Protein AF-A0A662PCK5-F1 (afdb_monomer)

Foldseek 3Di:
DFAAAADAVDAFFKWWKWKDQPPPPDIDTFDIDGNNDGDPDDDDDDTDCVVVPPGDMDMDIDTGRPDDPPPPTPGDDDDPDDDDDDD

Sequence (87 aa):
WWQIEHGFGSDWDRMEVYVSTNGGASWTMIWRRDSDDPDMNWHEESVDLTPYTGNNVMIRFSFDTVDGLYNNYEGWYVDDVYVDVSQ

Structure (mmCIF, N/CA/C/O backbone):
data_AF-A0A662PCK5-F1
#
_entry.id   AF-A0A662PCK5-F1
#
loop_
_atom_site.group_PDB
_atom_site.id
_atom_site.type_symbol
_atom_site.label_atom_id
_atom_site.label_alt_id
_atom_site.label_comp_id
_atom_site.label_asym_id
_atom_site.label_entity_id
_atom_site.label_seq_id
_atom_site.pdbx_PDB_ins_code
_atom_site.Cartn_x
_atom_site.Cartn_y
_atom_site.Cartn_z
_atom_site.occupancy
_atom_site.B_iso_or_equiv
_atom_site.auth_seq_id
_atom_site.auth_comp_id
_atom_site.auth_asym_id
_atom_site.auth_atom_id
_atom_site.pdbx_PDB_model_num
ATOM 1 N N . TRP A 1 1 ? 7.122 -9.604 -0.973 1.00 96.75 1 TRP A N 1
ATOM 2 C CA . TRP A 1 1 ? 8.310 -9.630 -1.848 1.00 96.75 1 TRP A CA 1
ATOM 3 C C . TRP A 1 1 ? 8.120 -8.611 -2.939 1.00 96.75 1 TRP A C 1
ATOM 5 O O . TRP A 1 1 ? 6.975 -8.437 -3.352 1.00 96.75 1 TRP A O 1
ATOM 15 N N . TRP A 1 2 ? 9.174 -7.949 -3.406 1.00 96.38 2 TRP A N 1
ATOM 16 C CA . TRP A 1 2 ? 9.048 -7.079 -4.571 1.00 96.38 2 TRP A CA 1
ATOM 17 C C . TRP A 1 2 ? 10.236 -7.170 -5.518 1.00 96.38 2 TRP A C 1
ATOM 19 O O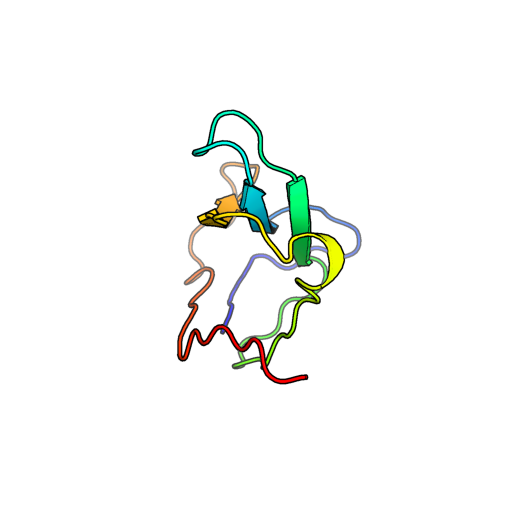 . TRP A 1 2 ? 11.379 -7.356 -5.125 1.00 96.38 2 TRP A O 1
ATOM 29 N N . GLN A 1 3 ? 9.954 -7.005 -6.800 1.00 95.88 3 GLN A N 1
ATOM 30 C CA . GLN A 1 3 ? 10.952 -6.676 -7.798 1.00 95.88 3 GLN A CA 1
ATOM 31 C C . GLN A 1 3 ? 10.363 -5.570 -8.653 1.00 95.88 3 GLN A C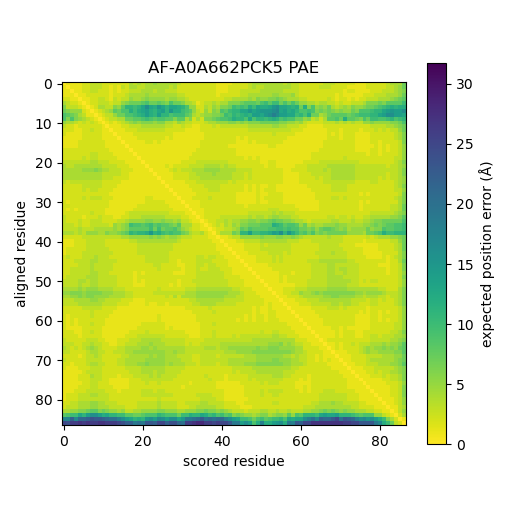 1
ATOM 33 O O . GLN A 1 3 ? 9.345 -5.759 -9.316 1.00 95.88 3 GLN A O 1
ATOM 38 N N . ILE A 1 4 ? 11.025 -4.426 -8.599 1.00 94.94 4 ILE A N 1
ATOM 39 C CA . ILE A 1 4 ? 10.580 -3.153 -9.150 1.00 94.94 4 ILE A CA 1
ATOM 40 C C . ILE A 1 4 ? 11.730 -2.513 -9.927 1.00 94.94 4 ILE A C 1
ATOM 42 O O . ILE A 1 4 ? 12.897 -2.891 -9.752 1.00 94.94 4 ILE A O 1
ATOM 46 N N . GLU A 1 5 ? 11.409 -1.546 -10.775 1.00 94.38 5 GLU A N 1
ATOM 47 C CA . GLU A 1 5 ? 12.376 -0.630 -11.355 1.00 94.38 5 GLU A CA 1
ATOM 48 C C . GLU A 1 5 ? 13.203 0.019 -10.241 1.00 94.38 5 GLU A C 1
ATOM 50 O O . GLU A 1 5 ? 12.685 0.411 -9.199 1.00 94.38 5 GLU A O 1
ATOM 55 N N . HIS A 1 6 ? 14.512 0.134 -10.465 1.00 91.94 6 HIS A N 1
ATOM 56 C CA . HIS A 1 6 ? 15.397 0.849 -9.557 1.00 91.94 6 HIS A CA 1
ATOM 57 C C . HIS A 1 6 ? 15.697 2.242 -10.101 1.00 91.94 6 HIS A C 1
ATOM 59 O O . HIS A 1 6 ? 16.317 2.381 -11.160 1.00 91.94 6 HIS A O 1
ATOM 65 N N . GLY A 1 7 ? 15.358 3.265 -9.325 1.00 88.44 7 GLY A N 1
ATOM 66 C CA . GLY A 1 7 ? 15.743 4.638 -9.609 1.00 88.44 7 GLY A CA 1
ATOM 67 C C . GLY A 1 7 ? 16.022 5.414 -8.331 1.00 88.44 7 GLY A C 1
ATOM 68 O O . GLY A 1 7 ? 15.104 5.744 -7.587 1.00 88.44 7 GLY A O 1
ATOM 69 N N . PHE A 1 8 ? 17.283 5.776 -8.101 1.00 82.00 8 PHE A N 1
ATOM 70 C CA . PHE A 1 8 ? 17.638 6.579 -6.932 1.00 82.00 8 PHE A CA 1
ATOM 71 C C . PHE A 1 8 ? 16.934 7.942 -6.941 1.00 82.00 8 PHE A C 1
ATOM 73 O O . PHE A 1 8 ? 17.077 8.708 -7.901 1.00 82.00 8 PHE A O 1
ATOM 80 N N . GLY A 1 9 ? 16.212 8.261 -5.867 1.00 83.62 9 GLY A N 1
ATOM 81 C CA . GLY A 1 9 ? 15.440 9.502 -5.737 1.00 83.62 9 GLY A CA 1
ATOM 82 C C . GLY A 1 9 ? 14.313 9.647 -6.764 1.00 83.62 9 GLY A C 1
ATOM 83 O O . GLY A 1 9 ? 13.925 10.771 -7.098 1.00 83.62 9 GLY A O 1
ATOM 84 N N . SER A 1 10 ? 13.838 8.527 -7.303 1.00 87.81 10 SER A N 1
ATOM 85 C CA . SER A 1 10 ? 12.672 8.471 -8.179 1.00 87.81 10 SER A CA 1
ATOM 86 C C . SER A 1 10 ? 11.410 8.089 -7.409 1.00 87.81 10 SER A C 1
ATOM 88 O O . SER A 1 10 ? 11.426 8.014 -6.186 1.00 87.81 10 SER A O 1
ATOM 90 N N . ASP A 1 11 ? 10.295 7.941 -8.120 1.00 92.19 11 ASP A N 1
ATOM 91 C CA . ASP A 1 11 ? 8.990 7.702 -7.510 1.00 92.19 11 ASP A CA 1
ATOM 92 C C . ASP A 1 11 ? 8.107 6.803 -8.393 1.00 92.19 11 ASP A C 1
ATOM 94 O O . ASP A 1 11 ? 6.910 7.054 -8.556 1.00 92.19 11 ASP A O 1
ATOM 98 N N . TRP A 1 12 ? 8.740 5.820 -9.033 1.00 95.44 12 TRP A N 1
ATOM 99 C CA . TRP A 1 12 ? 8.125 4.809 -9.893 1.00 95.44 12 TRP A CA 1
ATOM 100 C C . TRP A 1 12 ? 7.809 3.552 -9.081 1.00 95.44 12 TRP A C 1
ATOM 102 O O . TRP A 1 12 ? 8.216 3.439 -7.924 1.00 95.44 12 TRP A O 1
ATOM 112 N N . ASP A 1 13 ? 7.060 2.622 -9.675 1.00 96.25 13 ASP A N 1
ATOM 113 C CA . ASP A 1 13 ? 6.711 1.333 -9.060 1.00 96.25 13 ASP A CA 1
ATOM 114 C C . ASP A 1 13 ? 6.275 1.449 -7.591 1.00 96.25 13 ASP A C 1
ATOM 116 O O . ASP A 1 13 ? 6.774 0.784 -6.678 1.00 96.25 13 ASP A O 1
ATOM 120 N N . ARG A 1 14 ? 5.315 2.346 -7.365 1.00 97.38 14 ARG A N 1
ATOM 121 C CA . ARG A 1 14 ? 4.798 2.684 -6.045 1.00 97.38 14 ARG A CA 1
ATOM 122 C C . ARG A 1 14 ? 4.007 1.516 -5.486 1.00 97.38 14 ARG A C 1
ATOM 124 O O . ARG A 1 14 ? 2.998 1.107 -6.060 1.00 97.38 14 ARG A O 1
ATOM 131 N N . MET A 1 15 ? 4.421 1.043 -4.321 1.00 97.56 15 MET A N 1
ATOM 132 C CA . MET A 1 15 ? 3.697 0.089 -3.491 1.00 97.56 15 MET A CA 1
ATOM 133 C C . MET A 1 15 ? 3.086 0.852 -2.326 1.00 97.56 15 MET A C 1
ATOM 135 O O . MET A 1 15 ? 3.792 1.385 -1.473 1.00 97.56 15 MET A O 1
ATOM 139 N N . GLU A 1 16 ? 1.764 0.930 -2.284 1.00 98.50 16 GLU A N 1
ATOM 140 C CA . GLU A 1 16 ? 1.055 1.786 -1.339 1.00 98.50 16 GLU A CA 1
ATOM 141 C C . GLU A 1 16 ? -0.066 1.016 -0.646 1.00 98.50 16 GLU A C 1
ATOM 143 O O . GLU A 1 16 ? -0.822 0.266 -1.273 1.00 98.50 16 GLU A O 1
ATOM 148 N N . VAL A 1 17 ? -0.208 1.234 0.662 1.00 98.62 17 VAL A N 1
ATOM 149 C CA . VAL A 1 17 ? -1.332 0.713 1.446 1.00 98.62 17 VAL A CA 1
ATOM 150 C C . VAL A 1 17 ? -2.193 1.870 1.912 1.00 98.62 17 VAL A C 1
ATOM 152 O O . VAL A 1 17 ? -1.707 2.852 2.478 1.00 98.62 17 VAL A O 1
ATOM 155 N N . TYR A 1 18 ? -3.497 1.723 1.711 1.00 98.81 18 TYR A N 1
ATOM 156 C CA . TYR A 1 18 ? -4.499 2.692 2.117 1.00 98.81 18 TYR A CA 1
ATOM 157 C C . TYR A 1 18 ? -5.529 2.073 3.054 1.00 98.81 18 TYR A C 1
ATOM 159 O O . TYR A 1 18 ? -5.878 0.898 2.928 1.00 98.81 18 TYR A O 1
ATOM 167 N N . VAL A 1 19 ? -6.093 2.907 3.923 1.00 98.62 19 VAL A N 1
ATOM 168 C CA . VAL A 1 19 ? -7.225 2.572 4.790 1.00 98.62 19 VAL A CA 1
ATOM 169 C C . VAL A 1 19 ? -8.427 3.461 4.495 1.00 98.62 19 VAL A C 1
ATOM 171 O O . VAL A 1 19 ? -8.291 4.651 4.205 1.00 98.62 19 VAL A O 1
ATOM 174 N N . SER A 1 20 ? -9.621 2.887 4.591 1.00 98.62 20 SER A N 1
ATOM 175 C CA . SER A 1 20 ? -10.888 3.614 4.580 1.00 98.62 20 SER A CA 1
ATOM 176 C C . SER A 1 20 ? -11.731 3.232 5.789 1.00 98.62 20 SER A C 1
ATOM 178 O O . SER A 1 20 ? -11.863 2.052 6.099 1.00 98.62 20 SER A O 1
ATOM 180 N N . THR A 1 21 ? -12.341 4.224 6.437 1.00 98.31 21 THR A N 1
ATOM 181 C CA . THR A 1 21 ? -13.293 4.048 7.552 1.00 98.31 21 THR A CA 1
ATOM 182 C C . THR A 1 21 ? -14.737 4.382 7.166 1.00 98.31 21 THR A C 1
ATOM 184 O O . THR A 1 21 ? -15.631 4.365 8.007 1.00 98.31 21 THR A O 1
ATOM 187 N N . ASN A 1 22 ? -14.991 4.700 5.893 1.00 97.88 22 ASN A N 1
ATOM 188 C CA . ASN A 1 22 ? -16.292 5.155 5.394 1.00 97.88 22 ASN A CA 1
ATOM 189 C C . ASN A 1 22 ? -16.770 4.350 4.175 1.00 97.88 22 ASN A C 1
ATOM 191 O O . ASN A 1 22 ? -17.353 4.900 3.241 1.00 97.88 22 ASN A O 1
ATOM 195 N N . GLY A 1 23 ? -16.506 3.041 4.178 1.00 97.38 23 GLY A N 1
ATOM 196 C CA . GLY A 1 23 ? -16.962 2.131 3.123 1.00 97.38 23 GLY A CA 1
ATOM 197 C C . GLY A 1 23 ? -16.313 2.391 1.762 1.00 97.38 23 GLY A C 1
ATOM 198 O O . GLY A 1 23 ? -16.935 2.151 0.730 1.00 97.38 23 GLY A O 1
ATOM 199 N N . GLY A 1 24 ? -15.088 2.920 1.746 1.00 98.06 24 GLY A N 1
ATOM 200 C CA . GLY A 1 24 ? -14.329 3.176 0.526 1.00 98.06 24 GLY A CA 1
ATOM 201 C C . GLY A 1 24 ? -14.630 4.509 -0.160 1.00 98.06 24 GLY A C 1
ATOM 202 O O . GLY A 1 24 ? -14.118 4.729 -1.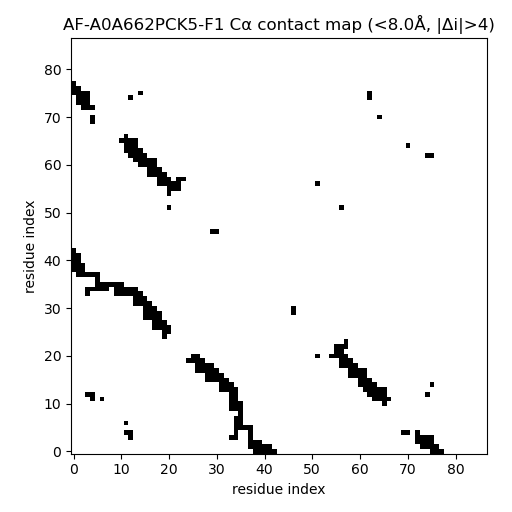258 1.00 98.06 24 GLY A O 1
ATOM 203 N N . ALA A 1 25 ? -15.415 5.401 0.458 1.00 98.25 25 ALA A N 1
ATOM 204 C CA . ALA A 1 25 ? -15.704 6.727 -0.094 1.00 98.25 25 ALA A CA 1
ATOM 205 C C . ALA A 1 25 ? -14.470 7.649 -0.091 1.00 98.25 25 ALA A C 1
ATOM 207 O O . ALA A 1 25 ? -14.283 8.436 -1.017 1.00 98.25 25 ALA A O 1
ATOM 208 N N . SER A 1 26 ? -13.605 7.529 0.918 1.00 98.31 26 SER A N 1
ATOM 209 C CA . SER A 1 26 ? -12.281 8.156 0.948 1.00 98.31 26 SER A CA 1
ATOM 210 C C . SER A 1 26 ? -11.230 7.199 1.501 1.00 98.31 26 SER A C 1
ATOM 212 O O . SER A 1 26 ? -11.554 6.272 2.246 1.00 98.31 26 SER A O 1
ATOM 214 N N . TRP A 1 27 ? -9.971 7.450 1.145 1.00 98.62 27 TRP A N 1
ATOM 215 C CA . TRP A 1 27 ? -8.830 6.600 1.472 1.00 98.62 27 TRP A CA 1
ATOM 216 C C . TRP A 1 27 ? -7.678 7.450 2.001 1.00 98.62 27 TRP A C 1
ATOM 218 O O . TRP A 1 27 ? -7.366 8.490 1.424 1.00 98.62 27 TRP A O 1
ATOM 228 N N . THR A 1 28 ? -7.047 6.989 3.075 1.00 98.56 28 THR A N 1
ATOM 229 C CA . THR A 1 28 ? -5.841 7.585 3.660 1.00 98.56 28 THR A CA 1
ATOM 230 C C . THR A 1 28 ? -4.681 6.625 3.444 1.00 98.56 28 THR A C 1
ATOM 232 O O . THR A 1 28 ? -4.802 5.451 3.788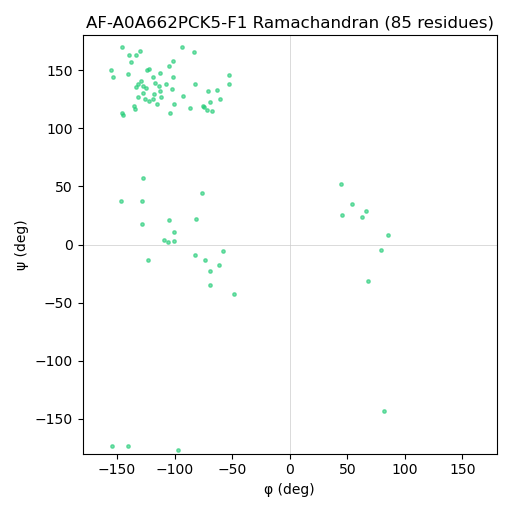 1.00 98.56 28 THR A O 1
ATOM 235 N N . MET A 1 29 ? -3.572 7.095 2.872 1.00 98.56 29 MET A N 1
ATOM 236 C CA . MET A 1 29 ? -2.354 6.292 2.738 1.00 98.56 29 MET A CA 1
ATOM 237 C C . MET A 1 29 ? -1.710 6.106 4.113 1.00 98.56 29 MET A C 1
ATOM 239 O O . MET A 1 29 ? -1.558 7.073 4.859 1.0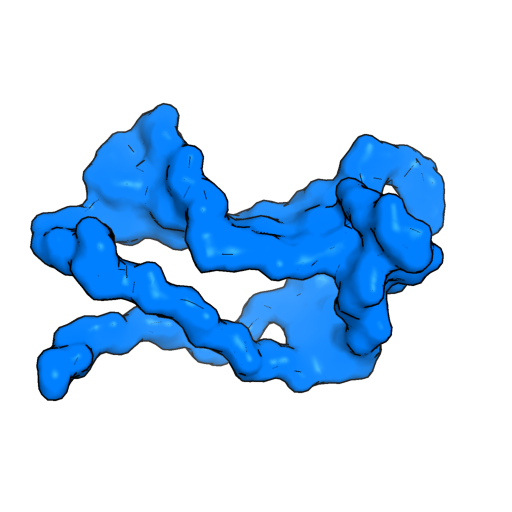0 98.56 29 MET A O 1
ATOM 243 N N . ILE A 1 30 ? -1.352 4.870 4.444 1.00 98.19 30 ILE A N 1
ATOM 244 C CA . ILE A 1 30 ? -0.792 4.487 5.749 1.00 98.19 30 ILE A CA 1
ATOM 245 C C . ILE A 1 30 ? 0.569 3.798 5.642 1.00 98.19 30 ILE A C 1
ATOM 247 O O . ILE A 1 30 ? 1.262 3.682 6.646 1.00 98.19 30 ILE A O 1
ATOM 251 N N . TRP A 1 31 ? 0.973 3.380 4.442 1.00 98.06 31 TRP A N 1
ATOM 252 C CA . TRP A 1 31 ? 2.302 2.837 4.173 1.00 98.06 31 TRP A CA 1
ATOM 253 C C . TRP A 1 31 ? 2.668 3.028 2.701 1.00 98.06 31 TRP A C 1
ATOM 255 O O . TRP A 1 31 ? 1.777 3.038 1.843 1.00 98.06 31 TRP A O 1
ATOM 265 N N . ARG A 1 32 ? 3.969 3.176 2.428 1.00 97.06 32 ARG A N 1
ATOM 266 C CA . ARG A 1 32 ? 4.520 3.327 1.080 1.00 97.06 32 ARG A CA 1
ATOM 267 C C . ARG A 1 32 ? 5.967 2.840 0.972 1.00 97.06 32 ARG A C 1
ATOM 269 O O . ARG A 1 32 ? 6.774 3.074 1.880 1.00 97.06 32 ARG A O 1
ATOM 276 N N . ARG A 1 33 ? 6.274 2.255 -0.184 1.00 95.81 33 ARG A N 1
ATOM 277 C CA . ARG A 1 33 ? 7.607 2.072 -0.777 1.00 95.81 33 ARG A CA 1
ATOM 278 C C . ARG A 1 33 ? 7.536 2.333 -2.283 1.00 95.81 33 ARG A C 1
ATOM 280 O O . ARG A 1 33 ? 6.445 2.356 -2.850 1.00 95.81 33 ARG A O 1
ATOM 287 N N . ASP A 1 34 ? 8.681 2.546 -2.908 1.00 95.75 34 ASP A N 1
ATOM 288 C CA . ASP A 1 34 ? 8.813 2.866 -4.330 1.00 95.75 34 ASP A CA 1
ATOM 289 C C . ASP A 1 34 ? 10.192 2.424 -4.853 1.00 95.75 34 ASP A C 1
ATOM 291 O O . ASP A 1 34 ? 10.954 1.751 -4.151 1.00 95.75 34 ASP A O 1
ATOM 295 N N . SER A 1 35 ? 10.493 2.777 -6.100 1.00 94.38 35 SER A N 1
ATOM 296 C CA . SER A 1 35 ? 11.710 2.438 -6.846 1.00 94.38 35 SER A CA 1
ATOM 297 C C . SER A 1 35 ? 13.041 2.887 -6.221 1.00 94.38 35 SER A C 1
ATOM 299 O O . SER A 1 35 ? 14.097 2.536 -6.759 1.00 94.38 35 SER A O 1
ATOM 301 N N . ASP A 1 36 ? 13.038 3.640 -5.115 1.00 92.50 36 ASP A N 1
ATOM 302 C CA . ASP A 1 36 ? 14.245 3.965 -4.333 1.00 92.50 36 ASP A CA 1
ATOM 303 C C . ASP A 1 36 ? 14.649 2.837 -3.356 1.00 92.50 36 ASP A C 1
ATOM 305 O O . ASP A 1 36 ? 15.742 2.870 -2.792 1.00 92.50 36 ASP A O 1
ATOM 309 N N . ASP A 1 37 ? 13.801 1.814 -3.179 1.00 88.00 37 ASP A N 1
ATOM 310 C CA . ASP A 1 37 ? 14.024 0.676 -2.269 1.00 88.00 37 ASP A CA 1
ATOM 311 C C . ASP A 1 37 ? 13.858 -0.694 -2.970 1.00 88.00 37 ASP A C 1
ATOM 313 O O . ASP A 1 37 ? 13.012 -1.508 -2.582 1.00 88.00 37 ASP A O 1
ATOM 317 N N . PRO A 1 38 ? 14.609 -0.989 -4.051 1.00 85.81 38 PRO A N 1
ATOM 318 C CA . PRO A 1 38 ? 14.502 -2.276 -4.725 1.00 85.81 38 PRO A CA 1
ATOM 319 C C . PRO A 1 38 ? 15.188 -3.372 -3.908 1.00 85.81 38 PRO A C 1
ATOM 321 O O . PRO A 1 38 ? 16.408 -3.373 -3.727 1.00 85.81 38 PRO A O 1
ATOM 324 N N . ASP A 1 39 ? 14.420 -4.373 -3.493 1.00 83.19 39 ASP A N 1
ATOM 325 C CA . ASP A 1 39 ? 14.967 -5.526 -2.796 1.00 83.19 39 ASP A CA 1
ATOM 326 C C . ASP A 1 39 ? 14.181 -6.786 -3.172 1.00 83.19 39 ASP A C 1
ATOM 328 O O . ASP A 1 39 ? 13.001 -6.927 -2.870 1.00 83.19 39 ASP A O 1
ATOM 332 N N . MET A 1 40 ? 14.845 -7.709 -3.876 1.00 95.19 40 MET A N 1
ATOM 333 C CA . MET A 1 40 ? 14.261 -8.951 -4.404 1.00 95.19 40 MET A CA 1
ATOM 334 C C . MET A 1 40 ? 14.059 -10.010 -3.308 1.00 95.19 40 MET A C 1
ATOM 336 O O . MET A 1 40 ? 14.370 -11.191 -3.498 1.00 95.19 40 MET A O 1
ATOM 340 N N . ASN A 1 41 ? 13.546 -9.597 -2.153 1.00 96.75 41 ASN A N 1
ATOM 341 C CA . ASN A 1 41 ? 13.369 -10.399 -0.952 1.00 96.75 41 ASN A CA 1
ATOM 342 C C . ASN A 1 41 ? 11.950 -10.265 -0.389 1.00 96.75 41 ASN A C 1
ATOM 344 O O . ASN A 1 41 ? 11.152 -9.431 -0.808 1.00 96.75 41 ASN A O 1
ATOM 348 N N . TRP A 1 42 ? 11.591 -11.155 0.538 1.00 97.44 42 TRP A N 1
ATOM 349 C CA . TRP A 1 42 ? 10.386 -10.994 1.350 1.00 97.44 42 TRP A CA 1
ATOM 350 C C . TRP A 1 42 ? 10.679 -10.065 2.523 1.00 97.44 42 TRP A C 1
ATOM 352 O O . TRP A 1 42 ? 11.712 -10.198 3.173 1.00 97.44 42 TRP A O 1
ATOM 362 N N . HIS A 1 43 ? 9.734 -9.173 2.808 1.00 96.31 43 HIS A N 1
ATOM 363 C CA . HIS A 1 43 ? 9.816 -8.221 3.905 1.00 96.31 43 HIS A CA 1
ATOM 364 C C . HIS A 1 43 ? 8.585 -8.376 4.781 1.00 96.31 43 HIS A C 1
ATOM 366 O O . HIS A 1 43 ? 7.466 -8.476 4.272 1.00 96.31 43 HIS A O 1
ATOM 372 N N . GLU A 1 44 ? 8.812 -8.400 6.089 1.00 96.62 44 GLU 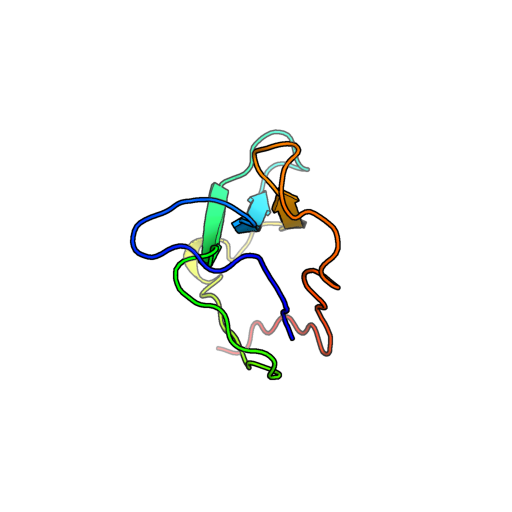A N 1
ATOM 373 C CA . GLU A 1 44 ? 7.750 -8.287 7.076 1.00 96.62 44 GLU A CA 1
ATOM 374 C C . GLU A 1 44 ? 7.499 -6.800 7.332 1.00 96.62 44 GLU A C 1
ATOM 376 O O . GLU A 1 44 ? 8.387 -6.076 7.781 1.00 96.62 44 GLU A O 1
ATOM 381 N N . GLU A 1 45 ? 6.290 -6.346 7.016 1.00 95.75 45 GLU A N 1
ATOM 382 C CA . GLU A 1 45 ? 5.875 -4.955 7.174 1.00 95.75 45 GLU A CA 1
ATOM 383 C C . GLU A 1 45 ? 4.733 -4.878 8.186 1.00 95.75 45 GLU A C 1
ATOM 385 O O . GLU A 1 45 ? 3.822 -5.707 8.187 1.00 95.75 45 GLU A O 1
ATOM 390 N N . SER A 1 46 ? 4.771 -3.860 9.047 1.00 96.12 46 SER A N 1
ATOM 391 C CA . SER A 1 46 ? 3.727 -3.607 10.041 1.00 96.12 46 SER A CA 1
ATOM 392 C C . SER A 1 46 ? 3.261 -2.159 9.966 1.00 96.12 46 SER A C 1
ATOM 394 O O . SER A 1 46 ? 4.052 -1.239 9.754 1.00 96.12 46 SER A O 1
ATOM 396 N N . VAL A 1 47 ? 1.952 -1.956 10.116 1.00 96.19 4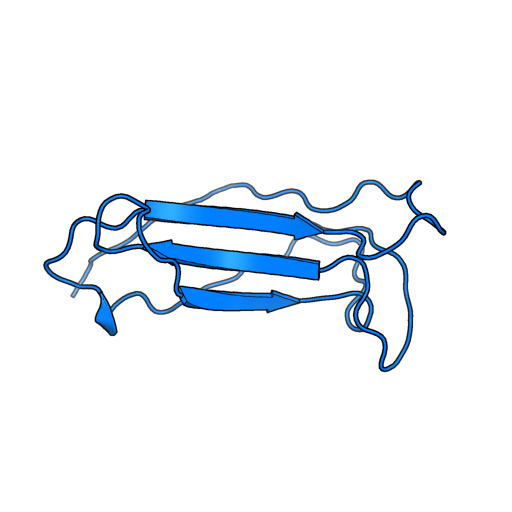7 VAL A N 1
ATOM 397 C CA . VAL A 1 47 ? 1.320 -0.636 10.046 1.00 96.19 47 VAL A CA 1
ATOM 398 C C . VAL A 1 47 ? 0.399 -0.471 11.243 1.00 96.19 47 VAL A C 1
ATOM 400 O O . VAL A 1 47 ? -0.462 -1.314 11.488 1.00 96.19 47 VAL A O 1
ATOM 403 N N . ASP A 1 48 ? 0.572 0.621 11.987 1.00 95.00 48 ASP A N 1
ATOM 404 C CA . ASP A 1 48 ? -0.268 0.913 13.145 1.00 95.00 48 ASP A CA 1
ATOM 405 C C . ASP A 1 48 ? -1.682 1.324 12.709 1.00 95.00 48 ASP A C 1
ATOM 407 O O . ASP A 1 48 ? -1.893 2.361 12.072 1.00 95.00 48 ASP A O 1
ATOM 411 N N . LEU A 1 49 ? -2.667 0.505 13.081 1.00 96.00 49 LEU A N 1
ATOM 412 C CA . LEU A 1 49 ? -4.085 0.766 12.845 1.00 96.00 49 LEU A CA 1
ATOM 413 C C . LEU A 1 49 ? -4.815 1.309 14.084 1.00 96.00 49 LEU A C 1
ATOM 415 O O . LEU A 1 49 ? -6.020 1.566 14.007 1.00 96.00 49 LEU A O 1
ATOM 419 N N . THR A 1 50 ? -4.116 1.550 15.199 1.00 95.44 50 THR A N 1
ATOM 420 C CA . THR A 1 50 ? -4.684 2.104 16.442 1.00 95.44 50 THR A CA 1
ATOM 421 C C . THR A 1 50 ? -5.547 3.353 16.211 1.00 95.44 50 THR A C 1
ATOM 423 O O . THR A 1 50 ? -6.653 3.410 16.765 1.00 95.44 50 THR A O 1
ATOM 426 N N . PRO A 1 51 ? -5.154 4.323 15.351 1.00 95.81 51 PRO A N 1
ATOM 427 C CA . PRO A 1 51 ? -5.972 5.509 15.078 1.00 95.81 51 PRO A CA 1
ATOM 428 C C . PRO A 1 51 ? -7.353 5.218 14.469 1.00 95.81 51 PRO A C 1
ATOM 430 O O . PRO A 1 51 ? -8.225 6.085 14.489 1.00 95.81 51 PRO A O 1
ATOM 433 N N . TYR A 1 52 ? -7.561 4.019 13.921 1.00 95.06 52 TYR A N 1
ATOM 434 C CA . TYR A 1 52 ? -8.791 3.615 13.236 1.00 95.06 52 TYR A CA 1
ATOM 435 C C . TYR A 1 52 ? -9.658 2.656 14.060 1.00 95.06 52 TYR A C 1
ATOM 437 O O . TYR A 1 52 ? -10.723 2.241 13.594 1.00 95.06 52 TYR A O 1
ATOM 445 N N . THR A 1 53 ? -9.248 2.331 15.289 1.00 93.69 53 THR A N 1
ATOM 446 C CA . THR A 1 53 ? -10.006 1.474 16.212 1.00 93.69 53 THR A CA 1
ATOM 447 C C . THR A 1 53 ? -11.448 1.958 16.409 1.00 93.69 53 THR A C 1
ATOM 449 O O . THR A 1 53 ? -11.754 3.149 16.355 1.00 93.69 53 THR A O 1
ATOM 452 N N . GLY A 1 54 ? -12.372 1.010 16.583 1.00 93.62 54 GLY A N 1
ATOM 453 C CA . GLY A 1 54 ? -13.809 1.290 16.696 1.00 93.62 54 GLY A CA 1
ATOM 454 C C . GLY A 1 54 ? -14.532 1.552 15.367 1.00 93.62 54 GLY A C 1
ATOM 455 O O . GLY A 1 54 ? -15.758 1.656 15.370 1.00 93.62 54 GLY A O 1
ATOM 456 N N . ASN A 1 55 ? -13.817 1.608 14.238 1.00 94.88 55 ASN A N 1
ATOM 457 C CA . ASN A 1 55 ? -14.408 1.708 12.902 1.00 94.88 55 ASN A CA 1
ATOM 458 C C . ASN A 1 55 ? -14.333 0.371 12.158 1.00 94.88 55 ASN A C 1
ATOM 460 O O . ASN A 1 55 ? -13.412 -0.418 12.358 1.00 94.88 55 ASN A O 1
ATOM 464 N N . ASN A 1 56 ? -15.260 0.159 11.221 1.00 95.56 56 ASN A N 1
ATOM 465 C CA . ASN A 1 56 ? -15.066 -0.847 10.181 1.00 95.56 56 ASN A CA 1
ATOM 466 C C . ASN A 1 56 ? -14.049 -0.305 9.176 1.00 95.56 56 ASN A C 1
ATOM 468 O O . ASN A 1 56 ? -14.298 0.724 8.544 1.00 95.56 56 ASN A O 1
ATOM 472 N N . VAL A 1 57 ? -12.921 -0.996 9.034 1.00 96.38 57 VAL A N 1
ATOM 473 C CA . VAL A 1 57 ? -11.854 -0.603 8.112 1.00 96.38 57 VAL A CA 1
ATOM 474 C C . VAL A 1 57 ? -11.894 -1.428 6.831 1.00 96.38 57 VAL A C 1
ATOM 476 O O . VAL A 1 57 ? -12.192 -2.621 6.845 1.00 96.38 57 VAL A O 1
ATOM 479 N N . MET A 1 58 ? -11.561 -0.791 5.714 1.00 98.19 58 MET A N 1
ATOM 480 C CA . MET A 1 58 ? -11.166 -1.462 4.479 1.00 98.19 58 MET A CA 1
ATOM 481 C C . MET A 1 58 ? -9.700 -1.153 4.213 1.00 98.19 58 MET A C 1
ATOM 483 O O . MET A 1 58 ? -9.293 0.002 4.339 1.00 98.19 58 MET A O 1
ATOM 487 N N . ILE A 1 59 ? -8.937 -2.165 3.813 1.00 98.19 59 ILE A N 1
ATOM 488 C CA . ILE A 1 59 ? -7.534 -2.029 3.418 1.00 98.19 59 ILE A CA 1
ATOM 489 C C . ILE A 1 59 ? -7.436 -2.184 1.901 1.00 98.19 59 ILE A C 1
ATOM 491 O O . ILE A 1 59 ? -8.099 -3.041 1.313 1.00 98.19 59 ILE A O 1
ATOM 495 N N . ARG A 1 60 ? -6.628 -1.340 1.262 1.00 98.50 60 ARG A N 1
ATOM 496 C CA . ARG A 1 60 ? -6.318 -1.408 -0.168 1.00 98.50 60 ARG A CA 1
ATOM 497 C C . ARG A 1 60 ? -4.812 -1.464 -0.344 1.00 98.50 60 ARG A C 1
ATOM 499 O O . ARG A 1 60 ? -4.120 -0.550 0.086 1.00 98.50 60 ARG A O 1
ATOM 506 N N . PHE A 1 61 ? -4.361 -2.490 -1.047 1.00 98.44 61 PHE A N 1
ATOM 507 C CA . PHE A 1 61 ? -3.017 -2.589 -1.596 1.00 98.44 61 PHE A CA 1
ATOM 508 C C . PHE A 1 61 ? -3.058 -2.035 -3.022 1.00 98.44 61 PHE A C 1
ATOM 510 O O . PHE A 1 61 ? -3.937 -2.411 -3.801 1.00 98.44 61 PHE A O 1
ATOM 517 N N . SER A 1 62 ? -2.171 -1.099 -3.340 1.00 98.31 62 SER A N 1
ATOM 518 C CA . SER A 1 62 ? -2.090 -0.441 -4.642 1.00 98.31 62 SER A CA 1
ATOM 519 C C . SER A 1 62 ? -0.671 -0.554 -5.171 1.00 98.31 62 SER A C 1
ATOM 521 O O . SER A 1 62 ? 0.273 -0.228 -4.457 1.00 98.31 62 SER A O 1
ATOM 523 N N . PHE A 1 63 ? -0.547 -1.000 -6.416 1.00 97.81 63 PHE A N 1
ATOM 524 C CA . PHE A 1 63 ?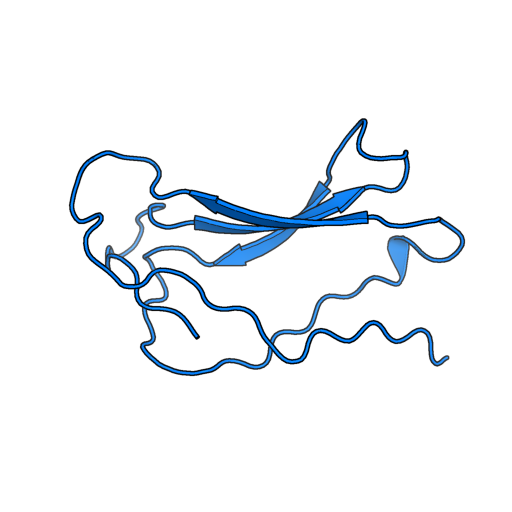 0.702 -0.974 -7.162 1.00 97.81 63 PHE A CA 1
ATOM 525 C C . PHE A 1 63 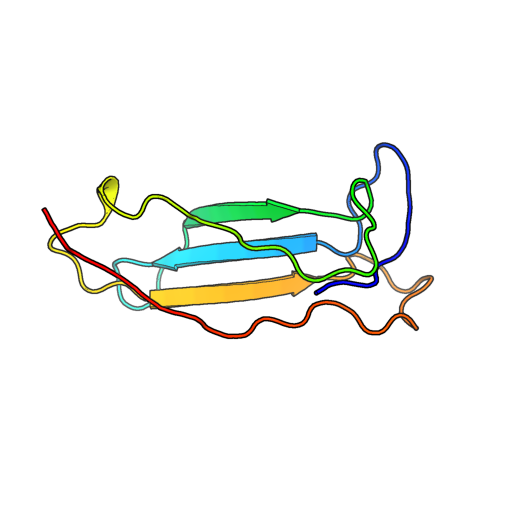? 0.502 -0.108 -8.404 1.00 97.81 63 PHE A C 1
ATOM 527 O O . PHE A 1 63 ? -0.449 -0.338 -9.157 1.00 97.81 63 PHE A O 1
ATOM 534 N N . ASP A 1 64 ? 1.347 0.900 -8.585 1.00 97.44 64 ASP A N 1
ATOM 535 C CA . ASP A 1 64 ? 1.300 1.822 -9.720 1.00 97.44 64 ASP A CA 1
ATOM 536 C C . ASP A 1 64 ? 2.709 2.027 -10.266 1.00 97.44 64 ASP A C 1
ATOM 538 O O . ASP A 1 64 ? 3.585 2.521 -9.561 1.00 97.44 64 ASP A O 1
ATOM 542 N N . THR A 1 65 ? 2.915 1.669 -11.530 1.00 96.19 65 THR A N 1
ATOM 543 C CA . THR A 1 65 ? 4.211 1.824 -12.195 1.00 96.19 65 THR A CA 1
ATOM 544 C C . THR A 1 65 ? 4.524 3.274 -12.543 1.00 96.19 65 THR A C 1
ATOM 546 O O . THR A 1 65 ? 5.661 3.611 -12.855 1.00 96.19 65 THR A O 1
ATOM 549 N N . VAL A 1 66 ? 3.526 4.164 -12.473 1.00 96.94 66 VAL A N 1
ATOM 550 C CA . VAL A 1 66 ? 3.611 5.612 -12.727 1.00 96.94 66 VAL A CA 1
ATOM 551 C C . VAL A 1 66 ? 3.884 5.982 -14.188 1.00 96.94 66 VAL A C 1
ATOM 553 O O . VAL A 1 66 ? 3.373 7.004 -14.657 1.00 96.94 66 VAL A O 1
ATOM 556 N N . ASP A 1 67 ? 4.609 5.160 -14.946 1.00 93.94 67 ASP A N 1
ATOM 557 C CA . ASP A 1 67 ? 4.833 5.345 -16.375 1.00 93.94 67 ASP A CA 1
ATOM 558 C C . ASP A 1 67 ? 4.801 4.035 -17.197 1.00 93.94 67 ASP A C 1
ATOM 560 O O . ASP A 1 67 ? 4.379 2.972 -16.731 1.00 93.94 67 ASP A O 1
ATOM 564 N N . GLY A 1 68 ? 5.133 4.158 -18.489 1.00 95.06 68 GLY A N 1
ATOM 565 C CA . GLY A 1 68 ? 5.119 3.076 -19.480 1.00 95.06 68 GLY A CA 1
ATOM 566 C C . GLY A 1 68 ? 6.490 2.460 -19.786 1.00 95.06 68 GLY A C 1
ATOM 567 O O . GLY A 1 68 ? 6.616 1.749 -20.785 1.00 95.06 68 GLY A O 1
ATOM 568 N N . LEU A 1 69 ? 7.524 2.767 -19.004 1.00 93.75 69 LEU A N 1
ATOM 569 C CA . LEU A 1 69 ? 8.888 2.256 -19.150 1.00 93.75 69 LEU A CA 1
ATOM 570 C C . LEU A 1 69 ? 9.146 1.141 -18.132 1.00 93.75 69 LEU A C 1
ATOM 572 O O . LEU A 1 69 ? 8.399 0.997 -17.183 1.00 93.75 69 LEU A O 1
ATOM 576 N N . TYR A 1 70 ? 10.128 0.282 -18.418 1.00 92.69 70 TYR A N 1
ATOM 577 C CA . TYR A 1 70 ? 10.650 -0.766 -17.521 1.00 92.69 70 TYR A CA 1
ATOM 578 C C . TYR A 1 70 ? 9.627 -1.646 -16.759 1.00 92.69 70 TYR A C 1
ATOM 580 O O . TYR A 1 70 ? 9.968 -2.298 -15.787 1.00 92.69 70 TYR A O 1
ATOM 588 N N . ASN A 1 71 ? 8.403 -1.807 -17.268 1.00 93.44 71 ASN A N 1
ATOM 589 C CA . ASN A 1 71 ? 7.293 -2.501 -16.591 1.00 93.44 71 ASN A CA 1
ATOM 590 C C . ASN A 1 71 ? 7.309 -4.035 -16.683 1.00 93.44 71 ASN A C 1
ATOM 592 O O . ASN A 1 71 ? 6.268 -4.688 -16.609 1.00 93.44 71 ASN A O 1
ATOM 596 N N . ASN A 1 72 ? 8.472 -4.632 -16.932 1.00 95.25 72 ASN A N 1
ATOM 597 C CA . ASN A 1 72 ? 8.619 -6.075 -17.129 1.00 95.25 72 ASN A CA 1
ATOM 598 C C . ASN A 1 72 ? 9.238 -6.790 -15.918 1.00 95.25 72 ASN A C 1
ATOM 600 O O . ASN A 1 72 ? 9.784 -7.886 -16.078 1.00 95.25 72 ASN A O 1
ATOM 604 N N . TYR A 1 73 ? 9.173 -6.169 -14.741 1.00 94.62 73 TYR A N 1
ATOM 605 C CA . TYR A 1 73 ? 9.480 -6.801 -13.461 1.00 94.62 73 TYR A CA 1
ATOM 606 C C . TYR A 1 73 ? 8.273 -7.575 -12.921 1.00 94.62 73 TYR A C 1
ATOM 608 O O . TYR A 1 73 ? 7.150 -7.427 -13.400 1.00 94.62 73 TYR A O 1
ATOM 616 N N . GLU A 1 74 ? 8.506 -8.426 -11.924 1.00 95.44 74 GLU A N 1
ATOM 617 C CA . GLU A 1 74 ? 7.442 -9.213 -11.294 1.00 95.44 74 GLU A CA 1
ATOM 618 C C . GLU A 1 74 ? 6.456 -8.365 -10.467 1.00 95.44 74 GLU A C 1
ATOM 620 O O . GLU A 1 74 ? 5.314 -8.778 -10.266 1.00 95.44 74 GLU A O 1
ATOM 625 N N . GLY A 1 75 ? 6.867 -7.175 -10.019 1.00 95.75 75 GLY A N 1
ATOM 626 C CA . GLY A 1 75 ? 6.045 -6.271 -9.223 1.00 95.75 75 GLY A CA 1
ATOM 627 C C . GLY A 1 75 ? 6.040 -6.645 -7.743 1.00 95.75 75 GLY A C 1
ATOM 628 O O . GLY A 1 75 ? 7.060 -7.050 -7.185 1.00 95.75 75 GLY A O 1
ATOM 629 N N . TRP A 1 76 ? 4.888 -6.479 -7.091 1.00 97.38 76 TRP A N 1
ATOM 630 C CA . TRP A 1 76 ? 4.739 -6.627 -5.644 1.00 97.38 76 TRP A CA 1
ATOM 631 C C . TRP A 1 76 ? 3.832 -7.801 -5.270 1.00 97.38 76 TRP A C 1
ATOM 633 O O . TRP A 1 76 ? 2.646 -7.822 -5.606 1.00 97.38 76 TRP A O 1
ATOM 643 N N . TYR A 1 77 ? 4.379 -8.754 -4.513 1.00 97.94 77 TYR A N 1
ATOM 644 C CA . TYR A 1 77 ? 3.615 -9.827 -3.883 1.00 97.94 77 TYR A CA 1
ATOM 645 C C . TYR A 1 77 ? 3.400 -9.547 -2.397 1.00 97.94 77 TYR A C 1
ATOM 647 O O . TYR A 1 77 ? 4.345 -9.247 -1.656 1.00 97.94 77 TYR A O 1
ATOM 655 N N . VAL A 1 78 ? 2.155 -9.739 -1.967 1.00 98.12 78 VAL A N 1
ATOM 656 C CA . VAL A 1 78 ? 1.690 -9.610 -0.585 1.00 98.12 78 VAL A CA 1
ATOM 657 C C . VAL A 1 78 ? 1.171 -10.970 -0.133 1.00 98.12 78 VAL A C 1
ATOM 659 O O . VAL A 1 78 ? 0.363 -11.572 -0.837 1.00 98.12 78 VAL A O 1
ATOM 662 N N . ASP A 1 79 ? 1.628 -11.441 1.023 1.00 98.38 79 ASP A N 1
ATOM 663 C CA . ASP A 1 79 ? 1.210 -12.718 1.607 1.00 98.38 79 ASP A CA 1
ATOM 664 C C . ASP A 1 79 ? 1.168 -12.625 3.141 1.00 98.38 79 ASP A C 1
ATOM 666 O O . ASP A 1 79 ? 1.604 -11.620 3.706 1.00 98.38 79 ASP A O 1
ATOM 670 N N . ASP A 1 80 ? 0.602 -13.644 3.795 1.00 98.12 80 ASP A N 1
ATOM 671 C CA . ASP A 1 80 ? 0.488 -13.780 5.256 1.00 98.12 80 ASP A CA 1
ATOM 672 C C . ASP A 1 80 ? -0.177 -12.573 5.950 1.00 98.12 80 ASP A C 1
ATOM 674 O O . ASP A 1 80 ? 0.147 -12.197 7.078 1.00 98.12 80 ASP A O 1
ATOM 678 N N . VAL A 1 81 ? -1.157 -11.957 5.277 1.00 97.31 81 VAL A N 1
ATOM 679 C CA . VAL A 1 81 ? -1.866 -10.780 5.795 1.00 97.31 81 VAL A CA 1
ATOM 680 C C . VAL A 1 81 ? -2.705 -11.153 7.014 1.00 97.31 81 VAL A C 1
ATOM 682 O O . VAL A 1 81 ? -3.715 -11.854 6.906 1.00 97.31 81 VAL A O 1
ATOM 685 N N . TYR A 1 82 ? -2.335 -10.599 8.165 1.00 95.69 82 TYR A N 1
ATOM 686 C CA . TYR A 1 82 ? -3.115 -10.673 9.392 1.00 95.69 82 TYR A CA 1
ATOM 687 C C . TYR A 1 82 ? -3.421 -9.271 9.923 1.00 95.69 82 TYR A C 1
ATOM 689 O O . TYR A 1 82 ? -2.667 -8.321 9.724 1.00 95.69 82 TYR A O 1
ATOM 697 N N . VAL A 1 83 ? -4.560 -9.142 10.600 1.00 93.50 83 VAL A N 1
ATOM 698 C CA . VAL A 1 83 ? -4.937 -7.935 11.337 1.00 93.50 83 VAL A CA 1
ATOM 699 C C . VAL A 1 83 ? -5.162 -8.355 12.772 1.00 93.50 83 VAL A C 1
ATOM 701 O O . VAL A 1 83 ? -5.984 -9.235 13.034 1.00 93.50 83 VAL A O 1
ATOM 704 N N . ASP A 1 84 ? -4.432 -7.725 13.682 1.00 91.19 84 ASP A N 1
ATOM 705 C CA . ASP A 1 84 ? -4.560 -7.969 15.108 1.00 91.19 84 ASP A CA 1
ATOM 706 C C . ASP A 1 84 ? -5.121 -6.740 15.831 1.00 91.19 84 ASP A C 1
ATOM 708 O O . ASP A 1 84 ? -4.916 -5.596 15.427 1.00 91.19 84 ASP A O 1
ATOM 712 N N . VAL A 1 85 ? -5.881 -7.005 16.889 1.00 82.00 85 VAL A N 1
ATOM 713 C CA . VAL A 1 85 ? -6.519 -5.999 17.752 1.00 82.00 85 VAL A CA 1
ATOM 714 C C . VAL A 1 85 ? -6.208 -6.259 19.226 1.00 82.00 85 VAL A C 1
ATOM 716 O O . VAL A 1 85 ? -6.940 -5.787 20.100 1.00 82.00 85 VAL A O 1
ATOM 719 N N . SER A 1 86 ? -5.171 -7.054 19.517 1.00 72.94 86 SER A N 1
ATOM 720 C CA . SER A 1 86 ? -4.781 -7.329 20.894 1.00 72.94 86 SER A CA 1
ATOM 721 C C . SER A 1 86 ? -4.339 -6.038 21.598 1.00 72.94 86 SER A C 1
ATOM 723 O O . SER A 1 86 ? -3.646 -5.196 21.026 1.00 72.94 86 SER A O 1
ATOM 725 N N . GLN A 1 87 ? -4.858 -5.853 22.817 1.00 52.59 87 GLN A N 1
ATOM 726 C CA . GLN A 1 87 ? -4.512 -4.753 23.723 1.00 52.59 87 GLN A CA 1
ATOM 727 C C . GLN A 1 87 ? -3.263 -5.073 24.534 1.00 52.59 87 GLN A C 1
ATOM 729 O O . GLN A 1 87 ? -3.125 -6.254 24.934 1.00 52.59 87 GLN A O 1
#

Secondary structure (DSSP, 8-state):
-EE----TT---SEEEEEEESSTTSS-EEEEEE-TTS--SS--------GGGTTS--EEEEEEE--SSSS--S-EE---S-------

Solvent-accessible surface area (backbone atoms only — not comparable to full-atom values): 5648 Å² total; per-residue (Å²): 53,33,36,53,53,76,34,87,90,52,77,32,43,31,41,36,33,31,41,14,71,62,88,67,77,52,75,46,79,72,48,76,54,32,11,61,65,64,48,88,46,78,72,92,82,88,72,91,57,73,95,52,66,98,50,69,73,47,79,43,84,44,78,44,54,82,62,95,63,79,80,83,54,89,39,78,52,85,75,91,86,78,88,84,83,84,130

Mean predicted aligned error: 3.32 Å

Nearest PDB structures (foldseek):
  7wrg-assembly1_A  TM=3.625E-01  e=2.314E+00  Caenorhabditis elegans
  6a48-assembly1_A  TM=4.852E-01  e=2.602E+00  Mus musculus
  3mj9-assembly1_A  TM=3.222E-01  e=2.314E+00  Mus musculus
  9in6-assembly1_c  TM=3.129E-01  e=2.760E+00  Vibrio cholerae

pLDDT: mean 94.53, std 6.35, range [52.59, 98.81]

Radius of gyration: 14.47 Å; Cα contacts (8 Å, |Δi|>4): 145; chains: 1; bounding box: 35×23×43 Å